Protein AF-A0A1I0GJP6-F1 (afdb_monomer)

Mean predicted aligned error: 4.66 Å

pLDDT: mean 85.58, std 6.03, range [55.34, 92.06]

Nearest PDB structures (foldseek):
  7qfz-assembly4_H  TM=5.124E-01  e=1.072E-01  Escherichia fergusonii ATCC 35469
  5ywj-assembly1_A  TM=6.025E-01  e=6.365E-01  Staphylococcus aureus subsp. aureus NCTC 8325
  7tb6-assembly1_A-2  TM=4.311E-01  e=1.854E-01  Stenotrophomonas maltophilia
  1sd4-assembly1_B  TM=4.664E-01  e=2.340E+00  Staphylococcus aureus
  1xsd-assembly1_A-2  TM=4.132E-01  e=2.040E+00  Staphylococcus aureus

Foldseek 3Di:
DDPVLQVVLCVLQVQVQVVQVVHKDFLVVQLVCCCPVVVDPSVVSVVNSVVNLPRPSYQKDADPVRGMIHGNVVVVVVVVD

Radius of gyration: 12.2 Å; Cα contacts (8 Å, |Δi|>4): 88; chains: 1; bounding box: 28×26×36 Å

Organism: NCBI:txid1526

Sequence (81 aa):
MNIAETLKHLGNHWELYCLAGDGEYSLDKAKKYLMDKCGKPESTARAKMSAFRYARDSLIKISNDGKRYFMDLEKLNLLEI

Secondary structure (DSSP, 8-state):
--HHHHHHHHHHTHHHHHHHHH--EEHHHHHHHHHHTS---HHHHHHHHHHHHT-TT-SEEE-TTSSEEEE-HHHHHTT--

Solvent-accessible surface area (backbone atoms only — not comparable to full-atom values): 4622 Å² total; per-residue (Å²): 126,51,68,70,56,25,52,53,49,44,68,76,40,41,76,58,50,59,54,23,73,78,38,80,42,40,54,68,56,52,41,47,42,33,34,74,76,64,65,34,54,68,71,57,27,51,50,51,54,56,57,61,74,71,49,85,40,47,58,61,38,66,44,95,84,68,50,33,34,26,59,27,60,75,62,49,59,71,66,73,116

Structure (mmCIF, N/CA/C/O backbone):
data_AF-A0A1I0GJP6-F1
#
_entry.id   AF-A0A1I0GJP6-F1
#
loop_
_atom_site.group_PDB
_atom_site.id
_atom_site.type_symbol
_atom_site.label_atom_id
_atom_site.label_alt_id
_atom_site.label_comp_id
_atom_site.label_asym_id
_atom_site.label_entity_id
_atom_site.label_seq_id
_atom_site.pdbx_PDB_ins_code
_atom_site.Cartn_x
_atom_site.Cartn_y
_atom_site.Cartn_z
_atom_site.occupancy
_atom_site.B_iso_or_equiv
_atom_site.auth_seq_id
_atom_site.auth_comp_id
_atom_site.auth_asym_id
_atom_site.auth_atom_id
_atom_site.pdbx_PDB_model_num
ATOM 1 N N . MET A 1 1 ? 16.758 1.976 -7.483 1.00 72.56 1 MET A N 1
ATOM 2 C CA . MET A 1 1 ? 15.844 1.008 -6.853 1.00 72.56 1 MET A CA 1
ATOM 3 C C . MET A 1 1 ? 16.581 -0.308 -6.747 1.00 72.56 1 MET A C 1
ATOM 5 O O . MET A 1 1 ? 17.074 -0.785 -7.763 1.00 72.56 1 MET A O 1
ATOM 9 N N . ASN A 1 2 ? 16.730 -0.847 -5.542 1.00 84.94 2 ASN A N 1
ATOM 10 C CA . ASN A 1 2 ? 17.282 -2.181 -5.340 1.00 84.94 2 ASN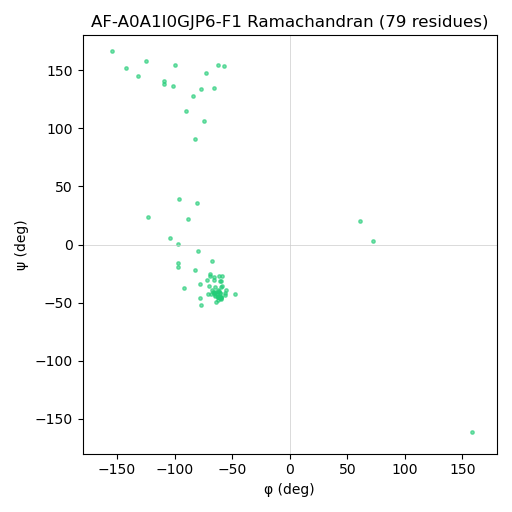 A CA 1
ATOM 11 C C . ASN A 1 2 ? 16.145 -3.214 -5.359 1.00 84.94 2 ASN A C 1
ATOM 13 O O . ASN A 1 2 ? 15.307 -3.214 -4.463 1.00 84.94 2 ASN A O 1
ATOM 17 N N . ILE A 1 3 ? 16.147 -4.111 -6.352 1.00 82.88 3 ILE A N 1
ATOM 18 C CA . ILE A 1 3 ? 15.084 -5.110 -6.565 1.00 82.88 3 ILE A CA 1
ATOM 19 C C . ILE A 1 3 ? 14.866 -5.986 -5.322 1.00 82.88 3 ILE A C 1
ATOM 21 O O . ILE A 1 3 ? 13.724 -6.235 -4.944 1.00 82.88 3 ILE A O 1
ATOM 25 N N . ALA A 1 4 ? 15.933 -6.423 -4.647 1.00 86.88 4 ALA A N 1
ATOM 26 C CA . ALA A 1 4 ? 15.813 -7.292 -3.477 1.00 86.88 4 ALA A CA 1
ATOM 27 C C . ALA A 1 4 ? 15.126 -6.577 -2.302 1.00 86.88 4 ALA A C 1
ATOM 29 O O . ALA A 1 4 ? 14.259 -7.150 -1.640 1.00 86.88 4 ALA A O 1
ATOM 30 N N . GLU A 1 5 ? 15.474 -5.312 -2.066 1.00 85.38 5 GLU A N 1
ATOM 31 C CA . GLU A 1 5 ? 14.842 -4.496 -1.024 1.00 85.38 5 GLU A CA 1
ATOM 32 C C . GLU A 1 5 ? 13.396 -4.144 -1.392 1.00 85.38 5 GLU A C 1
ATOM 34 O O . GLU A 1 5 ? 12.514 -4.178 -0.531 1.00 85.38 5 GLU A O 1
ATOM 39 N N . THR A 1 6 ? 13.119 -3.910 -2.677 1.00 85.69 6 THR A N 1
ATOM 40 C CA . THR A 1 6 ? 11.760 -3.704 -3.187 1.00 85.69 6 THR A CA 1
ATOM 41 C C . THR A 1 6 ? 10.876 -4.927 -2.979 1.00 85.69 6 THR A C 1
ATOM 43 O O . THR A 1 6 ? 9.766 -4.784 -2.469 1.00 85.69 6 THR A O 1
ATOM 46 N N . LEU A 1 7 ? 11.369 -6.131 -3.280 1.00 86.31 7 LEU A N 1
ATOM 47 C CA . LEU A 1 7 ? 10.633 -7.378 -3.050 1.00 86.31 7 LEU A CA 1
ATOM 48 C C . LEU A 1 7 ? 10.363 -7.622 -1.560 1.00 86.31 7 LEU A C 1
ATOM 50 O O . LEU A 1 7 ? 9.241 -7.969 -1.191 1.00 86.31 7 LEU A O 1
ATOM 54 N N . LYS A 1 8 ? 11.348 -7.382 -0.683 1.00 88.12 8 LYS A N 1
ATOM 55 C CA . LYS A 1 8 ? 11.142 -7.464 0.776 1.00 88.12 8 LYS A CA 1
ATOM 56 C C . LYS A 1 8 ? 10.083 -6.477 1.251 1.00 88.12 8 LYS A C 1
ATOM 58 O O . LYS A 1 8 ? 9.214 -6.827 2.050 1.00 88.12 8 LYS A O 1
ATOM 63 N N . HIS A 1 9 ? 10.151 -5.237 0.772 1.00 88.06 9 HIS A N 1
ATOM 64 C CA . HIS A 1 9 ? 9.194 -4.207 1.142 1.00 88.06 9 HIS A CA 1
ATOM 65 C C . HIS A 1 9 ? 7.780 -4.545 0.650 1.00 88.06 9 HIS A C 1
ATOM 67 O O . HIS A 1 9 ? 6.818 -4.358 1.400 1.00 88.06 9 HIS A O 1
ATOM 73 N N . LEU A 1 10 ? 7.665 -5.073 -0.571 1.00 87.06 10 LEU A N 1
ATOM 74 C CA . LEU A 1 10 ? 6.415 -5.539 -1.163 1.00 87.06 10 LEU A CA 1
ATOM 75 C C . LEU A 1 10 ? 5.813 -6.698 -0.366 1.00 87.06 10 LEU A C 1
ATOM 77 O O . LEU A 1 10 ? 4.648 -6.617 0.008 1.00 87.06 10 LEU A O 1
ATOM 81 N N . GLY A 1 11 ? 6.604 -7.712 -0.006 1.00 86.69 11 GLY A N 1
ATOM 82 C CA . GLY A 1 11 ? 6.134 -8.813 0.841 1.00 86.69 11 GLY A CA 1
ATOM 83 C C . GLY A 1 11 ? 5.665 -8.344 2.224 1.00 86.69 11 GLY A C 1
ATOM 84 O O . GLY A 1 11 ? 4.606 -8.751 2.700 1.00 86.69 11 GLY A O 1
ATOM 85 N N . ASN A 1 12 ? 6.397 -7.421 2.855 1.00 87.50 12 ASN A N 1
ATOM 86 C CA . ASN A 1 12 ? 6.040 -6.895 4.177 1.00 87.50 12 ASN A CA 1
ATOM 87 C C . ASN A 1 12 ? 4.782 -6.013 4.177 1.00 87.50 12 ASN A C 1
ATOM 89 O O . ASN A 1 12 ? 4.102 -5.913 5.205 1.00 87.50 12 ASN A O 1
ATOM 93 N N . HIS A 1 13 ? 4.459 -5.369 3.056 1.00 89.00 13 HIS A N 1
ATOM 94 C CA . HIS A 1 13 ? 3.350 -4.416 2.951 1.00 89.00 13 HIS A CA 1
ATOM 95 C C . HIS A 1 13 ? 2.337 -4.796 1.870 1.00 89.00 13 HIS A C 1
ATOM 97 O O . HIS A 1 13 ? 1.629 -3.918 1.381 1.00 89.00 13 HIS A O 1
ATOM 103 N N . TRP A 1 14 ? 2.254 -6.079 1.511 1.00 88.81 14 TRP A N 1
ATOM 104 C CA . TRP A 1 14 ? 1.431 -6.586 0.411 1.00 88.81 14 TRP A CA 1
ATOM 105 C C . TRP A 1 14 ? -0.002 -6.045 0.441 1.00 88.81 14 TRP A C 1
ATOM 107 O O . TRP A 1 14 ? -0.512 -5.573 -0.570 1.00 88.81 14 TRP A O 1
ATOM 117 N N . GLU A 1 15 ? -0.614 -5.995 1.625 1.00 90.19 15 GLU A N 1
ATOM 118 C CA . GLU A 1 15 ? -1.977 -5.491 1.810 1.00 90.19 15 GLU A CA 1
ATOM 119 C C . GLU A 1 15 ? -2.145 -4.028 1.343 1.00 90.19 15 GLU A C 1
ATOM 121 O O . GLU A 1 15 ? -3.183 -3.661 0.794 1.00 90.19 15 GLU A O 1
ATOM 126 N N . LEU A 1 16 ? -1.119 -3.193 1.533 1.00 89.69 16 LEU A N 1
ATOM 127 C CA . LEU A 1 16 ? -1.107 -1.794 1.097 1.00 89.69 16 LEU A CA 1
ATOM 128 C C . LEU A 1 16 ? -0.831 -1.660 -0.401 1.00 89.69 16 LEU A C 1
ATOM 130 O O . LEU A 1 16 ? -1.391 -0.765 -1.031 1.00 89.69 16 LEU A O 1
ATOM 134 N N . TYR A 1 17 ? -0.004 -2.545 -0.961 1.00 89.00 17 TYR A N 1
ATOM 135 C CA . TYR A 1 17 ? 0.234 -2.625 -2.403 1.00 89.00 17 TYR A CA 1
ATOM 136 C C . TYR A 1 17 ? -1.034 -3.029 -3.156 1.00 89.00 17 TYR A C 1
ATOM 138 O O . TYR A 1 17 ? -1.378 -2.376 -4.135 1.00 89.00 17 TYR A O 1
ATOM 146 N N . CYS A 1 18 ? -1.777 -4.029 -2.666 1.00 88.38 18 CYS A N 1
ATOM 147 C CA . CYS A 1 18 ? -3.075 -4.395 -3.238 1.00 88.38 18 CYS A CA 1
ATOM 148 C C . CYS A 1 18 ? -4.034 -3.203 -3.262 1.00 88.38 18 CYS A C 1
ATOM 150 O O . CYS A 1 18 ? -4.687 -2.963 -4.272 1.00 88.38 18 CYS A O 1
ATOM 152 N N . LEU A 1 19 ? -4.084 -2.430 -2.172 1.00 89.62 19 LEU A N 1
ATOM 153 C CA . LEU A 1 19 ? -4.927 -1.240 -2.110 1.00 89.62 19 LEU A CA 1
ATOM 154 C C . LEU A 1 19 ? -4.443 -0.150 -3.087 1.00 89.62 19 LEU A C 1
ATOM 156 O O . LEU A 1 19 ? -5.262 0.444 -3.771 1.00 89.62 19 LEU A O 1
ATOM 160 N N . ALA A 1 20 ? -3.131 0.078 -3.214 1.00 88.56 20 ALA A N 1
ATOM 161 C CA . ALA A 1 20 ? -2.578 1.030 -4.187 1.00 88.56 20 ALA A CA 1
ATOM 162 C C . ALA A 1 20 ? -2.794 0.616 -5.652 1.00 88.56 20 ALA A C 1
ATOM 164 O O . ALA A 1 20 ? -2.836 1.482 -6.523 1.00 88.56 20 ALA A O 1
ATOM 165 N N . GLY A 1 21 ? -2.895 -0.686 -5.934 1.00 85.31 21 GLY A N 1
ATOM 166 C CA . GLY A 1 21 ? -3.163 -1.199 -7.278 1.00 85.31 21 GLY A CA 1
ATOM 167 C C . GLY A 1 21 ? -4.577 -0.891 -7.774 1.00 85.31 21 GLY A C 1
ATOM 168 O O . GLY A 1 21 ? -4.787 -0.786 -8.977 1.00 85.31 21 GLY A O 1
ATOM 169 N N . ASP A 1 22 ? -5.524 -0.694 -6.856 1.00 86.88 22 ASP A N 1
ATOM 170 C CA . ASP A 1 22 ? -6.905 -0.320 -7.172 1.00 86.88 22 ASP A CA 1
ATOM 171 C C . ASP A 1 22 ? -7.063 1.197 -7.421 1.00 86.88 22 ASP A C 1
ATOM 173 O O . ASP A 1 22 ? -7.983 1.631 -8.111 1.00 86.88 22 ASP A O 1
ATOM 177 N N . GLY A 1 23 ? -6.142 2.024 -6.908 1.00 86.56 23 GLY A N 1
ATOM 178 C CA . GLY A 1 23 ? -6.146 3.469 -7.139 1.00 86.56 23 GLY A CA 1
ATOM 179 C C . GLY A 1 23 ? -5.371 4.289 -6.105 1.00 86.56 23 GLY A C 1
ATOM 180 O O . GLY A 1 23 ? -4.531 3.787 -5.360 1.00 86.56 23 GLY A O 1
ATOM 181 N N . GLU A 1 24 ? -5.661 5.592 -6.057 1.00 89.31 24 GLU A N 1
ATOM 182 C CA . GLU A 1 24 ? -5.091 6.511 -5.068 1.00 89.31 24 GLU A CA 1
ATOM 183 C C . GLU A 1 24 ? -5.885 6.474 -3.757 1.00 89.31 24 GLU A C 1
ATOM 185 O O . GLU A 1 24 ? -7.100 6.698 -3.729 1.00 89.31 24 GLU A O 1
ATOM 190 N N . TYR A 1 25 ? -5.181 6.267 -2.643 1.00 90.62 25 TYR A N 1
ATOM 191 C CA . TYR A 1 25 ? -5.801 6.139 -1.329 1.00 90.62 25 TYR A CA 1
ATOM 192 C C . TYR A 1 25 ? -5.129 7.009 -0.271 1.00 90.62 25 TYR A C 1
ATOM 194 O O . TYR A 1 25 ? -3.917 7.201 -0.248 1.00 90.62 25 TYR A O 1
ATOM 202 N N . SER A 1 26 ? -5.928 7.526 0.663 1.00 90.31 26 SER A N 1
ATOM 203 C CA . SER A 1 26 ? -5.417 8.245 1.831 1.00 90.31 26 SER A CA 1
ATOM 204 C C . SER A 1 26 ? -4.780 7.288 2.838 1.00 90.31 26 SER A C 1
ATOM 206 O O . SER A 1 26 ? -5.285 6.186 3.059 1.00 90.31 26 SER A O 1
ATOM 208 N N . LEU A 1 27 ? -3.750 7.741 3.553 1.00 86.88 27 LEU A N 1
ATOM 209 C CA . LEU A 1 27 ? -3.101 6.953 4.609 1.00 86.88 27 LEU A CA 1
ATOM 210 C C . LEU A 1 27 ? -4.071 6.576 5.744 1.00 86.88 27 LEU A C 1
ATOM 212 O O . LEU A 1 27 ? -3.953 5.498 6.318 1.00 86.88 27 LEU A O 1
ATOM 216 N N . ASP A 1 28 ? -5.067 7.420 6.037 1.00 88.81 28 ASP A N 1
ATOM 217 C CA . ASP A 1 28 ? -6.131 7.092 6.999 1.00 88.81 28 ASP A CA 1
ATOM 218 C C . ASP A 1 28 ? -7.001 5.922 6.514 1.00 88.81 28 ASP A C 1
ATOM 220 O O . ASP A 1 28 ? -7.304 5.001 7.273 1.00 88.81 2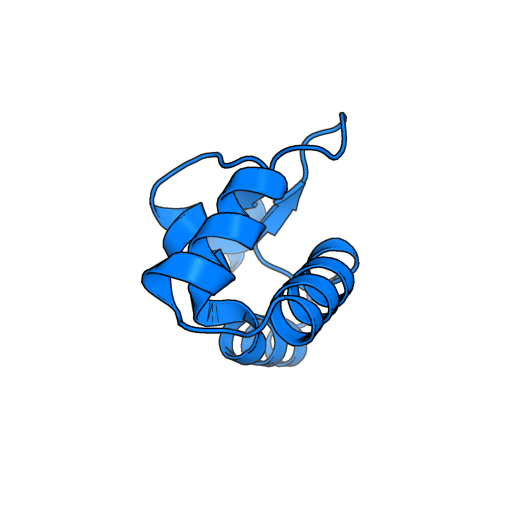8 ASP A O 1
ATOM 224 N N . LYS A 1 29 ? -7.340 5.913 5.217 1.00 90.44 29 LYS A N 1
ATOM 225 C CA . LYS A 1 29 ? -8.116 4.834 4.594 1.00 90.44 29 LYS A CA 1
ATOM 226 C C . LYS A 1 29 ? -7.313 3.535 4.549 1.00 90.44 29 LYS A C 1
ATOM 228 O O . LYS A 1 29 ? -7.867 2.487 4.859 1.00 90.44 29 LYS A O 1
ATOM 233 N N . ALA A 1 30 ? -6.012 3.605 4.277 1.00 90.25 30 ALA A N 1
ATOM 234 C CA . ALA A 1 30 ? -5.107 2.461 4.382 1.00 90.25 30 ALA A CA 1
ATOM 235 C C . ALA A 1 30 ? -4.999 1.906 5.803 1.00 90.25 30 ALA A C 1
ATOM 237 O O . ALA A 1 30 ? -5.094 0.696 6.002 1.00 90.25 30 ALA A O 1
ATOM 238 N N . LYS A 1 31 ? -4.858 2.778 6.809 1.00 89.88 31 LYS A N 1
ATOM 239 C CA . LYS A 1 31 ? -4.843 2.357 8.215 1.00 89.88 31 LYS A CA 1
ATOM 240 C C . LYS A 1 31 ? -6.149 1.643 8.578 1.00 89.88 31 LYS A C 1
ATOM 242 O O . LYS A 1 31 ? -6.103 0.558 9.152 1.00 89.88 31 LYS A O 1
ATOM 247 N N . LYS A 1 32 ? -7.299 2.212 8.197 1.00 91.62 32 LYS A N 1
ATOM 248 C CA . LYS A 1 32 ? -8.617 1.581 8.385 1.00 91.62 32 LYS A CA 1
ATOM 249 C C . LYS A 1 32 ? -8.728 0.247 7.657 1.00 91.62 32 LYS A C 1
ATOM 251 O O . LYS A 1 32 ? -9.230 -0.700 8.242 1.00 91.62 32 LYS A O 1
ATOM 256 N N . TYR A 1 33 ? -8.222 0.149 6.432 1.00 91.31 33 TYR A N 1
A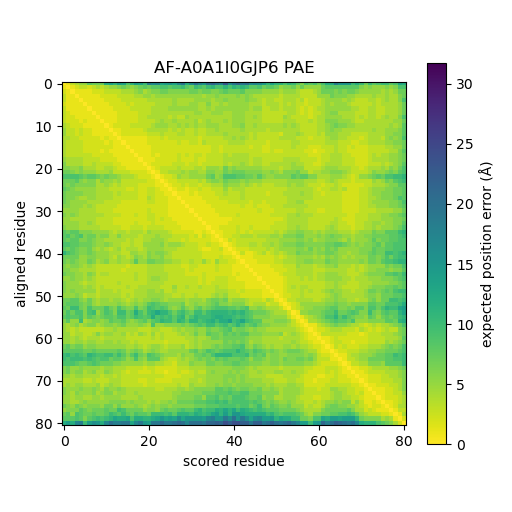TOM 257 C CA . TYR A 1 33 ? -8.205 -1.097 5.667 1.00 91.31 33 TYR A CA 1
ATOM 258 C C . TYR A 1 33 ? -7.397 -2.195 6.373 1.00 91.31 33 TYR A C 1
ATOM 260 O O . TYR A 1 33 ? -7.893 -3.306 6.540 1.00 91.31 33 TYR A O 1
ATOM 268 N N . LEU A 1 34 ? -6.199 -1.877 6.875 1.00 89.62 34 LEU A N 1
ATOM 269 C CA . LEU A 1 34 ? -5.391 -2.830 7.643 1.00 89.62 34 LEU A CA 1
ATOM 270 C C . LEU A 1 34 ? -6.120 -3.327 8.901 1.00 89.62 34 LEU A C 1
ATOM 272 O O . LEU A 1 34 ? -5.981 -4.492 9.268 1.00 89.62 34 LEU A O 1
ATOM 276 N N . MET A 1 35 ? -6.890 -2.458 9.555 1.00 92.06 35 MET A N 1
ATOM 277 C CA . MET A 1 35 ? -7.634 -2.808 10.765 1.00 92.06 35 MET A CA 1
ATOM 278 C C . MET A 1 35 ? -8.905 -3.612 10.464 1.00 92.06 35 MET A C 1
ATOM 280 O O . MET A 1 35 ? -9.089 -4.684 11.030 1.00 92.06 35 MET A O 1
ATOM 284 N N . ASP A 1 36 ? -9.755 -3.123 9.560 1.00 91.75 36 ASP A N 1
ATOM 285 C CA . ASP A 1 36 ? -11.072 -3.700 9.250 1.00 91.75 36 ASP A CA 1
ATOM 286 C C . ASP A 1 36 ? -10.974 -4.942 8.359 1.00 91.75 36 ASP A C 1
ATOM 288 O O . ASP A 1 36 ? -11.599 -5.963 8.632 1.00 91.75 36 ASP A O 1
ATOM 292 N N . LYS A 1 37 ? -10.171 -4.871 7.289 1.00 89.81 37 LYS A N 1
ATOM 293 C CA . LYS A 1 37 ? -10.079 -5.936 6.278 1.00 89.81 37 LYS A CA 1
ATOM 294 C C . LYS A 1 37 ? -8.986 -6.941 6.578 1.00 89.81 37 LYS A C 1
ATOM 296 O O . LYS A 1 37 ? -9.175 -8.127 6.335 1.00 89.81 37 LYS A O 1
ATOM 301 N N . CYS A 1 38 ? -7.853 -6.488 7.110 1.00 87.06 38 CYS A N 1
ATOM 302 C CA . CYS A 1 38 ? -6.728 -7.375 7.410 1.00 87.06 38 CYS A CA 1
ATOM 303 C C . CYS A 1 38 ? -6.683 -7.824 8.880 1.00 87.06 38 CYS A C 1
ATOM 305 O O . CYS A 1 38 ? -5.757 -8.545 9.254 1.00 87.06 38 CYS A O 1
ATOM 307 N N . GLY A 1 39 ? -7.636 -7.383 9.715 1.00 88.81 39 GLY A N 1
ATOM 308 C CA . GLY A 1 39 ? -7.734 -7.759 11.129 1.00 88.81 39 GLY A CA 1
ATOM 309 C C . GLY A 1 39 ? -6.516 -7.360 11.967 1.00 88.81 39 GLY A C 1
ATOM 310 O O . GLY A 1 39 ? -6.262 -7.954 13.016 1.00 88.81 39 GLY A O 1
ATOM 311 N N . LYS A 1 40 ? -5.705 -6.401 11.500 1.00 88.81 40 LYS A N 1
ATOM 312 C CA . LYS A 1 40 ? -4.492 -5.980 12.208 1.00 88.81 40 LYS A CA 1
ATOM 313 C C . LYS A 1 40 ? -4.891 -5.088 13.386 1.00 88.81 40 LYS A C 1
ATOM 315 O O . LYS A 1 40 ? -5.646 -4.134 13.192 1.00 88.81 40 LYS A O 1
ATOM 320 N N . PRO A 1 41 ? -4.338 -5.304 14.590 1.00 91.88 41 PRO A N 1
ATOM 321 C CA . PRO A 1 41 ? -4.552 -4.375 15.689 1.00 91.88 41 PRO A CA 1
ATOM 322 C C . PRO A 1 41 ? -3.983 -2.994 15.342 1.00 91.88 41 PRO A C 1
ATOM 324 O O . PRO A 1 41 ? -3.051 -2.864 14.540 1.00 91.88 41 PRO A O 1
ATOM 327 N N . GLU A 1 42 ? -4.531 -1.948 15.967 1.00 89.94 42 GLU A N 1
ATOM 328 C CA . GLU A 1 42 ? -4.174 -0.560 15.651 1.00 89.94 42 GLU A CA 1
ATOM 329 C C . GLU A 1 42 ? -2.663 -0.296 15.764 1.00 89.94 42 GLU A C 1
ATOM 331 O O . GLU A 1 42 ? -2.089 0.397 14.921 1.00 89.94 42 GLU A O 1
ATOM 336 N N . SER A 1 43 ? -2.004 -0.875 16.771 1.00 89.25 43 SER A N 1
ATOM 337 C CA . SER A 1 43 ? -0.557 -0.758 16.980 1.00 89.25 43 SER A CA 1
ATOM 338 C C . SER A 1 43 ? 0.240 -1.296 15.787 1.00 89.25 43 SER A C 1
ATOM 340 O O . SER A 1 43 ? 1.141 -0.619 15.290 1.00 89.25 43 SER A O 1
ATOM 342 N N . THR A 1 44 ? -0.134 -2.468 15.266 1.00 88.38 44 THR A N 1
ATOM 343 C CA . THR A 1 44 ? 0.484 -3.072 14.079 1.00 88.38 44 THR A CA 1
ATOM 344 C C . THR A 1 44 ? 0.175 -2.278 12.816 1.00 88.38 44 THR A C 1
ATOM 346 O O . THR A 1 44 ? 1.079 -2.054 12.012 1.00 88.38 44 THR A O 1
ATOM 349 N N . ALA A 1 45 ? -1.066 -1.813 12.640 1.00 87.88 45 ALA A N 1
ATOM 350 C CA . ALA A 1 45 ? -1.433 -0.978 11.498 1.00 87.88 45 ALA A CA 1
ATOM 351 C C . ALA A 1 45 ? -0.607 0.318 11.480 1.00 87.88 45 ALA A C 1
ATOM 353 O O . ALA A 1 45 ? -0.040 0.680 10.452 1.00 87.88 45 ALA A O 1
ATOM 354 N N . ARG A 1 46 ? -0.454 0.978 12.634 1.00 87.06 46 ARG A N 1
ATOM 355 C CA . ARG A 1 46 ? 0.375 2.182 12.775 1.00 87.06 46 ARG A CA 1
ATOM 356 C C . ARG A 1 46 ? 1.846 1.907 12.463 1.00 87.06 46 ARG A C 1
ATOM 358 O O . ARG A 1 46 ? 2.448 2.677 11.721 1.00 87.06 46 ARG A O 1
ATOM 365 N N . ALA A 1 47 ? 2.405 0.813 12.984 1.00 87.56 47 ALA A N 1
ATOM 366 C CA . ALA A 1 47 ? 3.788 0.424 12.715 1.00 87.56 47 ALA A CA 1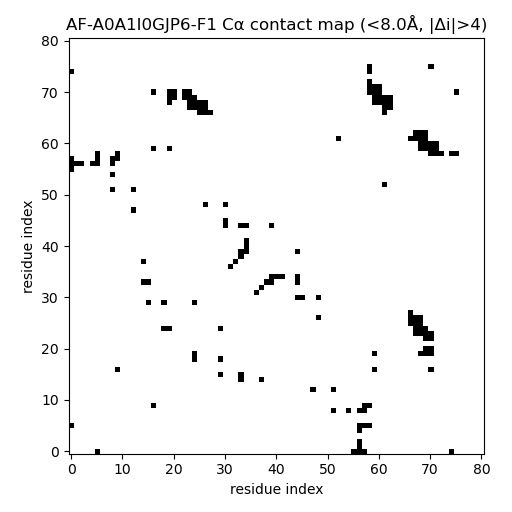
ATOM 367 C C . ALA A 1 47 ? 4.028 0.149 11.220 1.00 87.56 47 ALA A C 1
ATOM 369 O O . ALA A 1 47 ? 4.984 0.681 10.655 1.00 87.56 47 ALA A O 1
ATOM 370 N N . LYS A 1 48 ? 3.123 -0.596 10.563 1.00 86.69 48 LYS A N 1
ATOM 371 C CA . LYS A 1 48 ? 3.173 -0.830 9.110 1.00 86.69 48 LYS A CA 1
ATOM 372 C C . LYS A 1 48 ? 3.096 0.478 8.325 1.00 86.69 48 LYS A C 1
ATOM 374 O O . LYS A 1 48 ? 3.908 0.685 7.437 1.00 86.69 48 LYS A O 1
ATOM 379 N N . MET A 1 49 ? 2.174 1.380 8.665 1.00 85.94 49 MET A N 1
ATOM 380 C CA . MET A 1 49 ? 2.046 2.671 7.977 1.00 85.94 49 MET A CA 1
ATOM 381 C C . MET A 1 49 ? 3.300 3.543 8.120 1.00 85.94 49 MET A C 1
ATOM 383 O O . MET A 1 49 ? 3.709 4.188 7.155 1.00 85.94 49 MET A O 1
ATOM 387 N N . SER A 1 50 ? 3.926 3.550 9.301 1.00 84.69 50 SER A N 1
ATOM 388 C CA . SER A 1 50 ? 5.196 4.250 9.510 1.00 84.69 50 SER A CA 1
ATOM 389 C C . SER A 1 50 ? 6.312 3.646 8.660 1.00 84.69 50 SER A C 1
ATOM 391 O O . SER A 1 50 ? 6.979 4.385 7.946 1.00 84.69 50 SER A O 1
ATOM 393 N N . ALA A 1 51 ? 6.494 2.322 8.680 1.00 82.81 51 ALA A N 1
ATOM 394 C CA . ALA A 1 51 ? 7.523 1.655 7.877 1.00 82.81 51 ALA A CA 1
ATOM 395 C C . ALA A 1 51 ? 7.305 1.858 6.365 1.00 82.81 51 ALA A C 1
ATOM 397 O O . ALA A 1 51 ? 8.251 2.138 5.631 1.00 82.81 51 ALA A O 1
ATOM 398 N N . PHE A 1 52 ? 6.048 1.801 5.925 1.00 82.75 52 PHE A N 1
ATOM 399 C CA . PHE A 1 52 ? 5.635 1.989 4.539 1.00 82.75 52 PHE A CA 1
ATOM 400 C C . PHE A 1 52 ? 5.955 3.388 3.997 1.00 82.75 52 PHE A C 1
ATOM 402 O O . PHE A 1 52 ? 6.402 3.528 2.861 1.00 82.75 52 PHE A O 1
ATOM 409 N N . ARG A 1 53 ? 5.756 4.438 4.809 1.00 77.94 53 ARG A N 1
ATOM 410 C CA . ARG A 1 53 ? 5.927 5.835 4.375 1.00 77.94 53 ARG A CA 1
ATOM 411 C C . A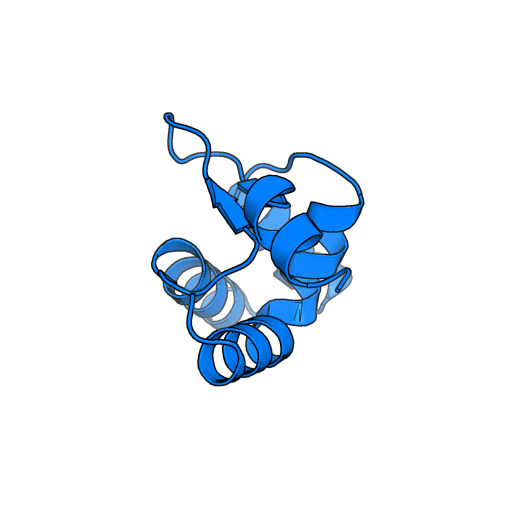RG A 1 53 ? 7.377 6.193 4.025 1.00 77.94 53 ARG A C 1
ATOM 413 O O . ARG A 1 53 ? 7.595 7.063 3.188 1.00 77.94 53 ARG A O 1
ATOM 420 N N . TYR A 1 54 ? 8.356 5.566 4.675 1.00 71.56 54 TYR A N 1
ATOM 421 C CA . TYR A 1 54 ? 9.771 5.946 4.564 1.00 71.56 54 TYR A CA 1
ATOM 422 C C . TYR A 1 54 ? 10.603 4.999 3.690 1.00 71.56 54 TYR A C 1
ATOM 424 O O . TYR A 1 54 ? 11.820 5.163 3.586 1.00 71.56 54 TYR A O 1
ATOM 432 N N . ALA A 1 55 ? 9.979 4.015 3.043 1.00 71.06 55 ALA A N 1
ATOM 433 C CA . ALA A 1 55 ? 10.695 3.056 2.218 1.00 71.06 55 ALA A CA 1
ATOM 434 C C . ALA A 1 55 ? 11.138 3.667 0.878 1.00 71.06 55 ALA A C 1
ATOM 436 O O . ALA A 1 55 ? 10.339 3.866 -0.041 1.00 71.06 55 ALA A O 1
ATOM 437 N N . ARG A 1 56 ? 12.446 3.927 0.762 1.00 71.75 56 ARG A N 1
ATOM 438 C CA . ARG A 1 56 ? 13.092 4.511 -0.428 1.00 71.75 56 ARG A CA 1
ATOM 439 C C . ARG A 1 56 ? 13.005 3.598 -1.658 1.00 71.75 56 ARG A C 1
ATOM 441 O O . ARG A 1 56 ? 12.779 4.077 -2.770 1.00 71.75 56 ARG A O 1
ATOM 448 N N . ASP A 1 57 ? 13.113 2.290 -1.444 1.00 79.56 57 ASP A N 1
ATOM 449 C CA . ASP A 1 57 ? 13.063 1.246 -2.474 1.00 79.56 57 ASP A CA 1
ATOM 450 C C . ASP A 1 57 ? 11.662 0.627 -2.617 1.00 79.56 57 ASP A C 1
ATOM 452 O O . ASP A 1 57 ? 11.516 -0.577 -2.787 1.00 79.56 57 ASP A O 1
ATOM 456 N N . SER A 1 58 ? 10.608 1.441 -2.533 1.00 83.19 58 SER A N 1
ATOM 457 C CA . SER A 1 58 ? 9.217 1.008 -2.723 1.00 83.19 58 SER A CA 1
ATOM 458 C C . SER A 1 58 ? 8.689 1.336 -4.130 1.00 83.19 58 SER A C 1
ATOM 460 O O . SER A 1 58 ? 9.147 2.302 -4.747 1.00 83.19 58 SER A O 1
ATOM 462 N N . LEU A 1 59 ? 7.694 0.578 -4.621 1.00 86.62 59 LEU A N 1
ATOM 463 C CA . LEU A 1 59 ? 6.945 0.897 -5.860 1.00 86.62 59 LEU A CA 1
ATOM 464 C C . LEU A 1 59 ? 5.738 1.804 -5.583 1.00 86.62 59 LEU A C 1
ATOM 466 O O . LEU A 1 59 ? 4.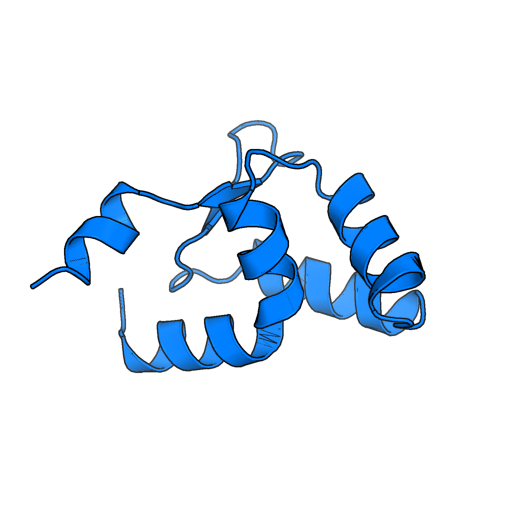771 1.821 -6.336 1.00 86.62 59 LEU A O 1
ATOM 470 N N . ILE A 1 60 ? 5.764 2.519 -4.462 1.00 87.12 60 ILE A N 1
ATOM 471 C CA . ILE A 1 60 ? 4.698 3.417 -4.046 1.00 87.12 60 ILE A CA 1
ATOM 472 C C . ILE A 1 60 ? 5.202 4.848 -4.180 1.00 87.12 60 ILE A C 1
ATOM 474 O O . ILE A 1 60 ? 6.340 5.150 -3.808 1.00 87.12 60 ILE A O 1
ATOM 478 N N . LYS A 1 61 ? 4.330 5.741 -4.634 1.00 88.25 61 LYS A N 1
ATOM 479 C CA . LYS A 1 61 ? 4.530 7.185 -4.600 1.00 88.25 61 LYS A CA 1
ATOM 480 C C . LYS A 1 61 ? 3.587 7.779 -3.564 1.00 88.25 61 LYS A C 1
ATOM 482 O O . LYS A 1 61 ? 2.430 7.376 -3.454 1.00 88.25 61 LYS A O 1
ATOM 487 N N . ILE A 1 62 ? 4.095 8.721 -2.780 1.00 87.38 62 ILE A N 1
ATOM 488 C CA . ILE A 1 62 ? 3.297 9.494 -1.828 1.00 87.38 62 ILE A CA 1
ATOM 489 C C . ILE A 1 62 ? 3.025 10.850 -2.469 1.00 87.38 62 ILE A C 1
ATOM 491 O O . ILE A 1 62 ? 3.921 11.437 -3.078 1.00 87.38 62 ILE A O 1
ATOM 495 N N . SER A 1 63 ? 1.791 11.337 -2.355 1.00 86.00 63 SER A N 1
ATOM 496 C CA . SER A 1 63 ? 1.423 12.674 -2.820 1.00 86.00 63 SER A CA 1
ATOM 497 C C . SER A 1 63 ? 2.297 13.744 -2.154 1.00 86.00 63 SER A C 1
ATOM 499 O O . SER A 1 63 ? 2.749 13.579 -1.021 1.00 86.00 63 SER A O 1
ATOM 501 N N . ASN A 1 64 ? 2.486 14.888 -2.815 1.00 82.06 64 ASN A N 1
ATOM 502 C CA . ASN A 1 64 ? 3.254 16.003 -2.244 1.00 82.06 64 ASN A CA 1
ATOM 503 C C . ASN A 1 64 ? 2.681 16.515 -0.913 1.00 82.06 64 ASN A C 1
ATOM 505 O O . ASN A 1 64 ? 3.422 17.032 -0.085 1.00 82.06 64 ASN A O 1
ATOM 509 N N . ASP A 1 65 ? 1.373 16.357 -0.685 1.00 83.62 65 ASP A N 1
ATOM 510 C CA . ASP A 1 65 ? 0.743 16.729 0.585 1.00 83.62 65 ASP A CA 1
ATOM 511 C C . ASP A 1 65 ? 0.943 15.675 1.693 1.00 83.62 65 ASP A C 1
ATOM 513 O O . ASP A 1 65 ? 0.559 15.886 2.845 1.00 83.62 65 ASP A O 1
ATOM 517 N N . GLY A 1 66 ? 1.542 14.529 1.357 1.00 81.62 66 GLY A N 1
ATOM 518 C CA . GLY A 1 66 ? 1.883 13.460 2.286 1.00 81.62 66 GLY A CA 1
ATOM 519 C C . GLY A 1 66 ? 0.688 12.655 2.795 1.00 81.62 66 GLY A C 1
ATOM 520 O O . GLY A 1 66 ? 0.874 11.796 3.663 1.00 81.62 66 GLY A O 1
ATOM 521 N N . LYS A 1 67 ? -0.537 12.923 2.322 1.00 86.06 67 LYS A N 1
ATOM 522 C CA . LYS A 1 67 ? -1.757 12.284 2.845 1.00 86.06 67 LYS A CA 1
ATOM 523 C C . LYS A 1 67 ? -2.222 11.103 2.018 1.00 86.06 67 LYS A C 1
ATOM 525 O O . LYS A 1 67 ? -2.987 10.296 2.549 1.00 86.06 67 LYS A O 1
ATOM 530 N N . ARG A 1 68 ? -1.792 10.996 0.763 1.00 89.69 68 ARG A N 1
ATOM 531 C CA . ARG A 1 68 ? -2.231 9.955 -0.164 1.00 89.69 68 ARG A CA 1
ATOM 532 C C . ARG A 1 68 ? -1.053 9.189 -0.731 1.00 89.69 68 ARG A C 1
ATOM 534 O O . ARG A 1 68 ? 0.076 9.675 -0.728 1.00 89.69 68 ARG A O 1
ATOM 541 N N . TYR A 1 69 ? -1.328 7.981 -1.190 1.00 90.56 69 TYR A N 1
ATOM 542 C CA . TYR A 1 69 ? -0.354 7.122 -1.832 1.00 90.56 69 TYR A CA 1
ATOM 543 C C . TYR A 1 69 ? -1.003 6.352 -2.982 1.00 90.56 69 TYR A C 1
ATOM 545 O O . TYR A 1 69 ? -2.210 6.097 -2.970 1.00 90.56 69 TYR A O 1
ATOM 553 N N . PHE A 1 70 ? -0.187 6.020 -3.973 1.00 89.50 70 PHE A N 1
ATOM 554 C CA . PHE A 1 70 ? -0.579 5.328 -5.198 1.00 89.50 70 PHE A CA 1
ATOM 555 C C . PHE A 1 70 ? 0.630 4.577 -5.771 1.00 89.50 70 PHE A C 1
ATOM 557 O O . PHE A 1 70 ? 1.762 4.798 -5.331 1.00 89.50 70 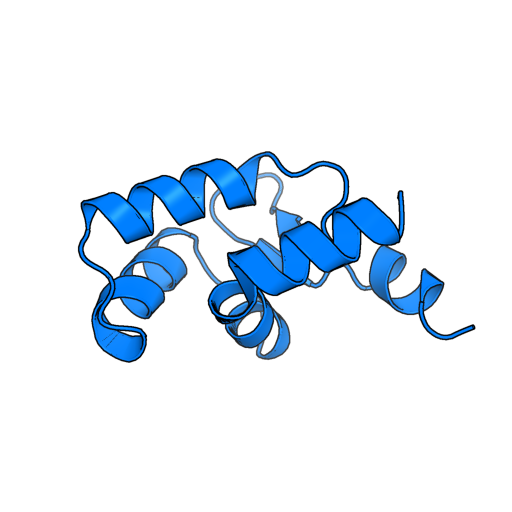PHE A O 1
ATOM 564 N N . MET A 1 71 ? 0.412 3.668 -6.723 1.00 89.31 71 MET A N 1
ATOM 565 C CA . MET A 1 71 ? 1.525 2.971 -7.374 1.00 89.31 71 MET A CA 1
ATOM 566 C C . MET A 1 71 ? 2.385 3.931 -8.199 1.00 89.31 71 MET A C 1
ATOM 568 O O . MET A 1 71 ? 1.885 4.755 -8.963 1.00 89.31 71 MET A O 1
ATOM 572 N N . ASP A 1 72 ? 3.698 3.801 -8.052 1.00 89.06 72 ASP A N 1
ATOM 573 C CA . ASP 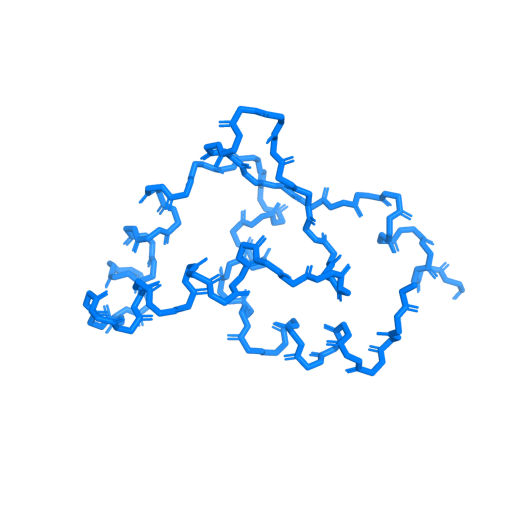A 1 72 ? 4.675 4.523 -8.852 1.00 89.06 72 ASP A CA 1
ATOM 574 C C . ASP A 1 72 ? 4.865 3.800 -10.191 1.00 89.06 72 ASP A C 1
ATOM 576 O O . ASP A 1 72 ? 5.680 2.883 -10.306 1.00 89.06 72 ASP A O 1
ATOM 580 N N . LEU A 1 73 ? 4.077 4.195 -11.193 1.00 83.31 73 LEU A N 1
ATOM 581 C CA . LEU A 1 73 ? 4.091 3.581 -12.524 1.00 83.31 73 LEU A CA 1
ATOM 582 C C . LEU A 1 73 ? 5.464 3.677 -13.202 1.00 83.31 73 LEU A C 1
ATOM 584 O O . LEU A 1 73 ? 5.846 2.769 -13.930 1.00 83.31 73 LEU A O 1
ATOM 588 N N . GLU A 1 74 ? 6.242 4.728 -12.928 1.00 84.62 74 GLU A N 1
ATOM 589 C CA . GLU A 1 74 ? 7.590 4.869 -13.489 1.00 84.62 74 GLU A CA 1
ATOM 590 C C . GLU A 1 74 ? 8.512 3.767 -12.959 1.00 84.62 74 GLU A C 1
ATOM 592 O O . GLU A 1 74 ? 9.250 3.148 -13.723 1.00 84.62 74 GLU A O 1
ATOM 597 N N . LYS A 1 75 ? 8.438 3.472 -11.654 1.00 83.56 75 LYS A N 1
ATOM 598 C CA . LYS A 1 75 ? 9.198 2.367 -11.051 1.00 83.56 75 LYS A CA 1
ATOM 599 C C . LYS A 1 75 ? 8.665 0.995 -11.444 1.00 83.56 75 LYS A C 1
ATOM 601 O O . LYS A 1 75 ? 9.442 0.045 -11.487 1.00 83.56 75 LYS A O 1
ATOM 606 N N . LEU A 1 76 ? 7.364 0.886 -11.689 1.00 81.38 76 LEU A N 1
ATOM 607 C CA . LEU A 1 76 ? 6.718 -0.365 -12.073 1.00 81.38 76 LEU A CA 1
ATOM 608 C C . LEU A 1 76 ? 7.106 -0.773 -13.498 1.00 81.38 76 LEU A C 1
ATOM 610 O O . LEU A 1 76 ? 7.508 -1.912 -13.705 1.00 81.38 76 LEU A O 1
ATOM 614 N N . ASN A 1 77 ? 7.137 0.184 -14.429 1.00 80.50 77 ASN A N 1
ATOM 615 C CA . ASN A 1 77 ? 7.591 -0.035 -15.805 1.00 80.50 77 ASN A CA 1
ATOM 616 C C . ASN A 1 77 ? 9.059 -0.494 -15.881 1.00 80.50 77 ASN A C 1
ATOM 618 O O . ASN A 1 77 ? 9.434 -1.200 -16.809 1.00 80.50 77 ASN A O 1
ATOM 622 N N . LEU A 1 78 ? 9.902 -0.136 -14.901 1.00 80.56 78 LEU A N 1
ATOM 623 C CA . LEU A 1 78 ? 11.280 -0.646 -14.812 1.00 80.56 78 LEU A CA 1
ATOM 624 C C . LEU A 1 78 ? 11.355 -2.151 -14.505 1.00 80.56 78 LEU A C 1
ATOM 626 O O . LEU A 1 78 ? 12.436 -2.726 -14.608 1.00 80.56 78 LEU A O 1
ATOM 630 N N . LEU A 1 79 ? 10.253 -2.771 -14.075 1.00 75.31 79 LEU A N 1
ATOM 631 C CA . LEU A 1 79 ? 10.168 -4.204 -13.791 1.00 75.31 79 LEU A CA 1
ATOM 632 C C . LEU A 1 79 ? 9.581 -5.014 -14.959 1.00 75.31 79 LEU A C 1
ATOM 634 O O . LEU A 1 79 ? 9.754 -6.228 -14.965 1.00 75.31 79 LEU A O 1
ATOM 638 N N . GLU A 1 80 ? 8.928 -4.376 -15.936 1.00 69.38 80 GLU A N 1
ATOM 639 C CA . GLU A 1 80 ? 8.355 -5.013 -17.140 1.00 69.38 80 GLU A CA 1
ATOM 640 C C . GLU A 1 80 ? 9.405 -5.279 -18.245 1.00 69.38 80 GLU A C 1
ATOM 642 O O . GLU A 1 80 ? 9.115 -5.146 -19.432 1.00 69.38 80 GLU A O 1
ATOM 647 N N . ILE A 1 81 ? 10.638 -5.629 -17.859 1.00 55.34 81 ILE A N 1
ATOM 648 C CA . ILE A 1 81 ? 11.741 -5.944 -18.790 1.00 55.34 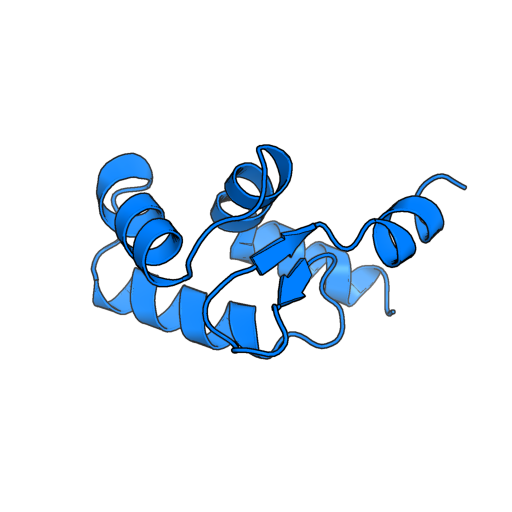81 ILE A CA 1
ATOM 649 C C . ILE A 1 81 ? 11.458 -7.242 -19.554 1.00 55.34 81 ILE A C 1
ATOM 651 O O . ILE A 1 81 ? 11.095 -8.242 -18.892 1.00 55.34 81 ILE A O 1
#